Protein AF-A0A8S1QI20-F1 (afdb_monomer_lite)

Structure (mmCIF, N/CA/C/O backbone):
data_AF-A0A8S1QI20-F1
#
_entry.id   AF-A0A8S1QI20-F1
#
loop_
_atom_site.group_PDB
_atom_site.id
_atom_site.type_symbol
_atom_site.label_atom_id
_atom_site.label_alt_id
_atom_site.label_comp_id
_atom_site.label_asym_id
_atom_site.label_entity_id
_atom_site.label_seq_id
_atom_site.pdbx_PDB_ins_code
_atom_site.Cartn_x
_atom_site.Cartn_y
_atom_site.Cartn_z
_atom_site.occupancy
_atom_site.B_iso_or_equiv
_atom_site.auth_seq_id
_atom_site.auth_comp_id
_atom_site.auth_asym_id
_atom_site.auth_atom_id
_atom_site.pdbx_PDB_model_num
ATOM 1 N N . MET A 1 1 ? -18.459 8.999 -0.694 1.00 71.69 1 MET A N 1
ATOM 2 C CA . MET A 1 1 ? -18.047 8.129 -1.816 1.00 71.69 1 MET A CA 1
ATOM 3 C C . MET A 1 1 ? -16.560 8.356 -2.044 1.00 71.69 1 MET A C 1
ATOM 5 O O . MET A 1 1 ? -16.174 9.514 -2.138 1.00 71.69 1 MET A O 1
ATOM 9 N N . ILE A 1 2 ? -15.725 7.310 -2.028 1.00 82.50 2 ILE A N 1
ATOM 10 C CA . ILE A 1 2 ? -14.310 7.439 -2.416 1.00 82.50 2 ILE A CA 1
ATOM 11 C C . ILE A 1 2 ? -14.232 7.362 -3.933 1.00 82.50 2 ILE A C 1
ATOM 13 O O . ILE A 1 2 ? -14.785 6.443 -4.529 1.00 82.50 2 ILE A O 1
ATOM 17 N N . GLN A 1 3 ? -13.519 8.308 -4.531 1.00 85.00 3 GLN A N 1
ATOM 18 C CA . GLN A 1 3 ? -13.209 8.307 -5.951 1.00 85.00 3 GLN A CA 1
ATOM 19 C C . GLN A 1 3 ? -11.690 8.324 -6.115 1.00 85.00 3 GLN A C 1
ATOM 21 O O . GLN A 1 3 ? -11.010 9.182 -5.554 1.00 85.00 3 GLN A O 1
ATOM 26 N N . LEU A 1 4 ? -11.160 7.346 -6.849 1.00 85.62 4 LEU A N 1
ATOM 27 C CA . LEU A 1 4 ? -9.750 7.316 -7.234 1.00 85.62 4 LEU A CA 1
ATOM 28 C C . LEU A 1 4 ? -9.545 8.171 -8.487 1.00 85.62 4 LEU A C 1
ATOM 30 O O . LEU A 1 4 ? -10.482 8.393 -9.257 1.00 85.62 4 LE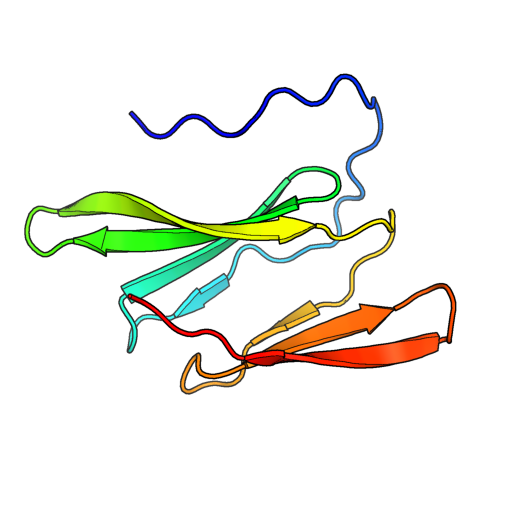U A O 1
ATOM 34 N N . ASN A 1 5 ? -8.315 8.635 -8.712 1.00 82.62 5 ASN A N 1
ATOM 35 C CA . ASN A 1 5 ? -8.030 9.455 -9.886 1.00 82.62 5 ASN A CA 1
ATOM 36 C C . ASN A 1 5 ? -8.263 8.649 -11.164 1.00 82.62 5 ASN A C 1
ATOM 38 O O . ASN A 1 5 ? -7.791 7.515 -11.291 1.00 82.62 5 ASN A O 1
ATOM 42 N N . SER A 1 6 ? -8.935 9.266 -12.134 1.00 76.38 6 SER A N 1
ATOM 43 C CA . SER A 1 6 ? -9.018 8.724 -13.484 1.00 76.38 6 SER A CA 1
ATOM 44 C C . SER A 1 6 ? -7.638 8.798 -14.130 1.00 76.38 6 SER A C 1
ATOM 46 O O . SER A 1 6 ? -7.074 9.884 -14.274 1.00 76.38 6 SER A O 1
ATOM 48 N N . ASN A 1 7 ? -7.103 7.659 -14.548 1.00 67.19 7 ASN A N 1
ATOM 49 C CA . ASN A 1 7 ? -5.905 7.597 -15.370 1.00 67.19 7 ASN A CA 1
ATOM 50 C C . ASN A 1 7 ? -6.275 6.878 -16.672 1.00 67.19 7 ASN A C 1
ATOM 52 O O . ASN A 1 7 ? -6.798 5.768 -16.631 1.00 67.19 7 ASN A O 1
ATOM 56 N N . LYS A 1 8 ? -6.032 7.536 -17.814 1.00 70.75 8 LYS A N 1
ATOM 57 C CA . LYS A 1 8 ? -6.403 7.073 -19.167 1.00 70.75 8 LYS A CA 1
ATOM 58 C C . LYS A 1 8 ? -5.516 5.932 -19.691 1.00 70.75 8 LYS A C 1
ATOM 60 O O . LYS A 1 8 ? -5.510 5.665 -20.882 1.00 70.75 8 LYS A O 1
ATOM 65 N N . GLN A 1 9 ? -4.705 5.319 -18.835 1.00 69.06 9 GLN A N 1
ATOM 66 C CA . GLN A 1 9 ? -3.854 4.196 -19.210 1.00 69.06 9 GLN A CA 1
ATOM 67 C C . GLN A 1 9 ? -4.652 2.893 -19.205 1.00 69.06 9 GLN A C 1
ATOM 69 O O . GLN A 1 9 ? -5.271 2.530 -18.204 1.00 69.06 9 GLN A O 1
ATOM 74 N N . ASP A 1 10 ? -4.575 2.157 -20.309 1.00 63.19 10 ASP A N 1
ATOM 75 C CA . ASP A 1 10 ? -5.405 0.972 -20.549 1.00 63.19 10 ASP A CA 1
ATOM 76 C C . ASP A 1 10 ? -4.928 -0.290 -19.811 1.00 63.19 10 ASP A C 1
ATOM 78 O O . ASP A 1 10 ? -5.662 -1.270 -19.721 1.00 63.19 10 ASP A O 1
ATOM 82 N N . PHE A 1 11 ? -3.738 -0.266 -19.202 1.00 62.91 11 PHE A N 1
ATOM 83 C CA . PHE A 1 11 ? -3.143 -1.440 -18.560 1.00 62.91 11 PHE A CA 1
ATOM 84 C C . PHE A 1 11 ? -3.166 -1.334 -17.029 1.00 62.91 11 PHE A C 1
ATOM 86 O O . PHE A 1 11 ? -2.474 -0.506 -16.441 1.00 62.91 11 PHE A O 1
ATOM 93 N N . ASP A 1 12 ? -3.955 -2.193 -16.379 1.00 59.84 12 ASP A N 1
ATOM 94 C CA . ASP A 1 12 ? -3.767 -2.572 -14.974 1.00 59.84 12 ASP A CA 1
ATOM 95 C C . ASP A 1 12 ? -3.209 -3.991 -14.942 1.00 59.84 12 ASP A C 1
ATOM 97 O O . ASP A 1 12 ? -3.833 -4.925 -15.442 1.00 59.84 12 ASP A O 1
ATOM 101 N N . MET A 1 13 ? -2.024 -4.176 -14.367 1.00 59.91 13 MET A N 1
ATOM 102 C CA . MET A 1 13 ? -1.483 -5.519 -14.184 1.00 59.91 13 MET A CA 1
ATOM 103 C C . MET A 1 13 ? -2.082 -6.134 -12.911 1.00 59.91 13 MET A C 1
ATOM 105 O O . MET A 1 13 ? -1.925 -5.591 -11.817 1.00 59.91 13 MET A O 1
ATOM 109 N N . TYR A 1 14 ? -2.747 -7.280 -13.067 1.00 57.62 14 TYR A N 1
ATOM 110 C CA . TYR A 1 14 ? -3.613 -7.966 -12.090 1.00 57.62 14 TYR A CA 1
ATOM 111 C C . TYR A 1 14 ? -2.950 -8.490 -10.797 1.00 57.62 14 TYR A C 1
ATOM 113 O O . TYR A 1 14 ? -3.554 -9.281 -10.081 1.00 57.62 14 TYR A O 1
ATOM 121 N N . GLN A 1 15 ? -1.709 -8.113 -10.487 1.00 62.47 15 GLN A N 1
ATOM 122 C CA . GLN A 1 15 ? -0.896 -8.802 -9.472 1.00 62.47 15 GLN A CA 1
ATOM 123 C C . GLN A 1 15 ? -0.684 -8.018 -8.171 1.00 62.47 15 GLN A C 1
ATOM 125 O O . GLN A 1 15 ? 0.008 -8.499 -7.279 1.00 62.47 15 GLN A O 1
ATOM 130 N N . SER A 1 16 ? -1.283 -6.834 -8.019 1.00 66.88 16 SER A N 1
ATOM 131 C CA . SER A 1 16 ? -1.136 -6.078 -6.772 1.00 66.88 16 SER A CA 1
ATOM 132 C C . SER A 1 16 ? -2.214 -6.484 -5.768 1.00 66.88 16 SER A C 1
ATOM 134 O O . SER A 1 16 ? -3.393 -6.246 -6.039 1.00 66.88 16 SER A O 1
ATOM 136 N N . PRO A 1 17 ? -1.854 -7.050 -4.606 1.00 73.06 17 PRO A N 1
ATOM 137 C CA . PRO A 1 17 ? -2.842 -7.412 -3.604 1.00 73.06 17 PRO A CA 1
ATOM 138 C C . PRO A 1 17 ? -3.520 -6.159 -3.037 1.00 73.06 17 PRO A C 1
ATOM 140 O O . PRO A 1 17 ? -2.883 -5.123 -2.835 1.00 73.06 17 PRO A O 1
ATOM 143 N N . ILE A 1 18 ? -4.819 -6.273 -2.759 1.00 87.06 18 ILE A N 1
ATOM 144 C CA . ILE A 1 18 ? -5.529 -5.336 -1.888 1.00 87.06 18 ILE A CA 1
ATOM 145 C C . ILE A 1 18 ? -5.276 -5.810 -0.461 1.00 87.06 18 ILE A C 1
ATOM 147 O O . ILE A 1 18 ? -5.673 -6.918 -0.099 1.00 87.06 18 ILE A O 1
ATOM 151 N N . ILE A 1 19 ? -4.595 -4.994 0.337 1.00 89.19 19 ILE A N 1
ATOM 152 C CA . ILE A 1 19 ? -4.195 -5.374 1.694 1.00 89.19 19 ILE A CA 1
ATOM 153 C C . ILE A 1 19 ? -4.987 -4.551 2.693 1.00 89.19 19 ILE A C 1
ATOM 155 O O . ILE A 1 19 ? -4.993 -3.326 2.615 1.00 89.19 19 ILE A O 1
ATOM 159 N N . TYR A 1 20 ? -5.613 -5.212 3.662 1.00 90.50 20 TYR A N 1
ATOM 160 C CA . TYR A 1 20 ? -6.232 -4.548 4.803 1.00 90.50 20 TYR A CA 1
ATOM 161 C C . TYR A 1 20 ? -5.433 -4.823 6.079 1.00 90.50 20 TYR A C 1
ATOM 163 O O . TYR A 1 20 ? -5.325 -5.965 6.527 1.00 90.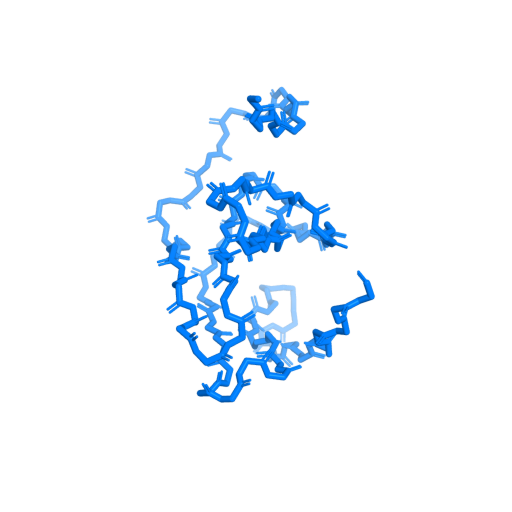50 20 TYR A O 1
ATOM 171 N N . ASN A 1 21 ? -4.883 -3.767 6.675 1.00 90.25 21 ASN A N 1
ATOM 172 C CA . ASN A 1 21 ? -4.234 -3.814 7.976 1.00 90.25 21 ASN A CA 1
ATOM 173 C C . ASN A 1 21 ? -5.239 -3.424 9.067 1.00 90.25 21 ASN A C 1
ATOM 175 O O . ASN A 1 21 ? -5.550 -2.245 9.250 1.00 90.25 21 ASN A O 1
ATOM 179 N N . LYS A 1 22 ? -5.708 -4.423 9.822 1.00 89.25 22 LYS A N 1
ATOM 180 C CA . LYS A 1 22 ? -6.670 -4.239 10.922 1.00 89.25 22 LYS A CA 1
ATOM 181 C C . LYS A 1 22 ? -6.122 -3.381 12.061 1.00 89.25 22 LYS A C 1
ATOM 183 O O . LYS A 1 22 ? -6.858 -2.588 12.629 1.00 89.25 22 LYS A O 1
ATOM 188 N N . GLN A 1 23 ? -4.835 -3.515 12.385 1.00 89.19 23 GLN A N 1
ATOM 189 C CA . GLN A 1 23 ? -4.222 -2.798 13.507 1.00 89.19 23 GLN A CA 1
ATOM 190 C C . GLN A 1 23 ? -4.195 -1.282 13.273 1.00 89.19 23 GLN A C 1
ATOM 192 O O . GLN A 1 23 ? -4.360 -0.503 14.209 1.00 89.19 23 GLN A O 1
ATOM 197 N N . LYS A 1 24 ? -3.983 -0.857 12.025 1.00 87.62 24 LYS A N 1
ATOM 198 C CA . LYS A 1 24 ? -3.929 0.560 11.630 1.00 87.62 24 LYS A CA 1
ATOM 199 C C . LYS A 1 24 ? -5.229 1.067 11.001 1.00 87.62 24 LYS A C 1
ATOM 201 O O . LYS A 1 24 ? -5.335 2.265 10.732 1.00 87.62 24 LYS A O 1
ATOM 206 N N . ASN A 1 25 ? -6.188 0.169 10.790 1.00 90.81 25 ASN A N 1
ATOM 207 C CA . ASN A 1 25 ? -7.453 0.391 10.103 1.00 90.81 25 ASN A CA 1
ATOM 208 C C . ASN A 1 25 ? -7.287 1.001 8.699 1.00 90.81 25 ASN A C 1
ATOM 210 O O . ASN A 1 25 ? -7.904 2.012 8.356 1.00 90.81 25 ASN A O 1
ATOM 214 N N . VAL A 1 26 ? -6.380 0.426 7.900 1.00 90.50 26 VAL A N 1
ATOM 215 C CA . VAL A 1 26 ? -6.036 0.942 6.566 1.00 90.50 26 VAL A CA 1
ATOM 216 C C . VAL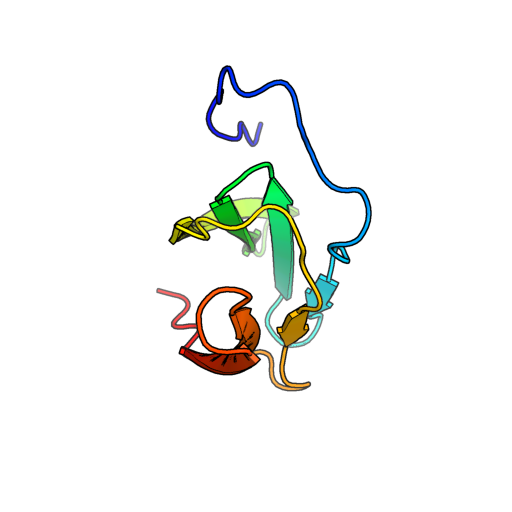 A 1 26 ? -6.104 -0.127 5.492 1.00 90.50 26 VAL A C 1
ATOM 218 O O . VAL A 1 26 ? -5.664 -1.257 5.681 1.00 90.50 26 VAL A O 1
ATOM 221 N N . ILE A 1 27 ? -6.626 0.268 4.341 1.00 91.44 27 ILE A N 1
ATOM 222 C CA . ILE A 1 27 ? -6.633 -0.477 3.094 1.00 91.44 27 ILE A CA 1
ATOM 223 C C . ILE A 1 27 ? -5.562 0.125 2.194 1.00 91.44 27 ILE A C 1
ATOM 225 O O . ILE A 1 27 ? -5.496 1.340 2.004 1.00 91.44 27 ILE A O 1
ATOM 229 N N . ILE A 1 28 ? -4.743 -0.736 1.614 1.00 87.88 28 ILE A N 1
ATOM 230 C CA . ILE A 1 28 ? -3.760 -0.371 0.611 1.00 87.88 28 ILE A CA 1
ATOM 231 C C . ILE A 1 28 ? -4.196 -1.014 -0.687 1.00 87.88 28 ILE A C 1
ATOM 233 O O . ILE A 1 28 ? -4.350 -2.232 -0.779 1.00 87.88 28 ILE A O 1
ATOM 237 N N . ILE A 1 29 ? -4.434 -0.165 -1.676 1.00 88.12 29 ILE A N 1
ATOM 238 C CA . ILE A 1 29 ? -4.882 -0.572 -2.997 1.00 88.12 29 ILE A CA 1
ATOM 239 C C . ILE A 1 29 ? -4.032 0.121 -4.042 1.00 88.12 29 ILE A C 1
ATOM 241 O O . ILE A 1 29 ? -3.808 1.330 -3.993 1.00 88.12 29 ILE A O 1
ATOM 245 N N . ARG A 1 30 ? -3.576 -0.650 -5.019 1.00 84.00 30 ARG A N 1
ATOM 246 C CA . ARG A 1 30 ? -3.006 -0.089 -6.231 1.00 84.00 30 ARG A CA 1
ATOM 247 C C . ARG A 1 30 ? -4.103 0.102 -7.263 1.00 84.00 30 ARG A C 1
ATOM 249 O O . ARG A 1 30 ? -4.917 -0.786 -7.487 1.00 84.00 30 ARG A O 1
ATOM 256 N N . HIS A 1 31 ? -4.069 1.244 -7.925 1.00 84.81 31 HIS A N 1
ATOM 257 C CA . HIS A 1 31 ? -4.844 1.507 -9.123 1.00 84.81 31 HIS A CA 1
ATOM 258 C C . HIS A 1 31 ? -3.926 2.209 -10.126 1.00 84.81 31 HIS A C 1
ATOM 260 O O . HIS A 1 31 ? -3.432 3.315 -9.867 1.00 84.81 31 HIS A O 1
ATOM 266 N N . LYS A 1 32 ? -3.651 1.546 -11.255 1.00 82.94 32 LYS A N 1
ATOM 267 C CA . LYS A 1 32 ? -2.681 1.977 -12.269 1.00 82.94 32 LYS A CA 1
ATOM 268 C C . LYS A 1 32 ? -1.302 2.221 -11.637 1.00 82.94 32 LYS A C 1
ATOM 270 O O . LYS A 1 32 ? -0.776 1.382 -10.902 1.00 82.94 32 LYS A O 1
ATOM 275 N N . PHE A 1 33 ? -0.725 3.396 -11.874 1.00 82.06 33 PHE A N 1
ATOM 276 C CA . PHE A 1 33 ? 0.544 3.844 -11.295 1.00 82.06 33 PHE A CA 1
ATOM 277 C C . PHE A 1 33 ? 0.402 4.580 -9.968 1.00 82.06 33 PHE A C 1
ATOM 279 O O . PHE A 1 33 ? 1.234 5.419 -9.635 1.00 82.06 33 PHE A O 1
ATOM 286 N N . ASN A 1 34 ? -0.663 4.319 -9.214 1.00 84.56 34 ASN A N 1
ATOM 287 C CA . ASN A 1 34 ? -0.836 4.919 -7.903 1.00 84.56 34 ASN A CA 1
ATOM 288 C C . ASN A 1 34 ? -1.131 3.849 -6.863 1.00 84.56 34 ASN A C 1
ATOM 290 O O . ASN A 1 34 ? -1.973 2.977 -7.074 1.00 84.56 34 ASN A O 1
ATOM 294 N N . ILE A 1 35 ? -0.466 3.962 -5.720 1.00 85.44 35 ILE A N 1
ATOM 295 C CA . ILE A 1 35 ? -0.830 3.243 -4.505 1.00 85.44 35 ILE A CA 1
ATOM 296 C C . ILE A 1 35 ? -1.601 4.217 -3.625 1.00 85.44 35 ILE A C 1
ATOM 298 O O . ILE A 1 35 ? -1.129 5.312 -3.312 1.00 85.44 35 ILE A O 1
ATOM 302 N N . TYR A 1 36 ? -2.806 3.815 -3.254 1.00 89.00 36 TYR A N 1
ATOM 303 C CA . TYR A 1 36 ? -3.693 4.548 -2.375 1.00 89.00 36 TYR A CA 1
ATOM 304 C C . TYR A 1 36 ? -3.698 3.894 -1.008 1.00 89.00 36 TYR A C 1
ATOM 306 O O . TYR A 1 36 ? -3.887 2.684 -0.881 1.00 89.00 36 TYR A O 1
ATOM 314 N N . ILE A 1 37 ? -3.535 4.729 0.009 1.00 89.38 37 ILE A N 1
ATOM 315 C CA . ILE A 1 37 ? -3.710 4.351 1.402 1.00 89.38 37 ILE A CA 1
ATOM 316 C C . ILE A 1 37 ? -5.019 4.965 1.855 1.00 89.38 37 ILE A C 1
ATOM 318 O O . ILE A 1 37 ? -5.179 6.189 1.877 1.00 89.38 37 ILE A O 1
ATOM 322 N N . ILE A 1 38 ? -5.962 4.101 2.184 1.00 92.12 38 ILE A N 1
ATOM 323 C CA . ILE A 1 38 ? -7.320 4.455 2.558 1.00 92.12 38 ILE A CA 1
ATOM 324 C C . ILE A 1 38 ? -7.498 4.068 4.017 1.00 92.12 38 ILE A C 1
ATOM 326 O O . ILE A 1 38 ? -7.362 2.904 4.363 1.00 92.12 38 ILE A O 1
ATOM 330 N N . ARG A 1 39 ? -7.802 5.029 4.883 1.00 91.50 39 ARG A N 1
ATOM 331 C CA . ARG A 1 39 ? -8.103 4.776 6.292 1.00 91.50 39 ARG A CA 1
ATOM 332 C C . ARG A 1 39 ? -9.607 4.693 6.494 1.00 91.50 39 ARG A C 1
ATOM 334 O O . ARG A 1 39 ? -10.335 5.548 5.990 1.00 91.50 39 ARG A O 1
ATOM 341 N N . GLU A 1 40 ? -10.043 3.704 7.258 1.00 91.38 40 GLU A N 1
ATOM 342 C CA . GLU A 1 40 ? -11.380 3.679 7.838 1.00 91.38 40 GLU A CA 1
ATOM 343 C C . GLU A 1 40 ? -11.381 4.499 9.138 1.00 91.38 40 GLU A C 1
ATOM 345 O O . GLU A 1 40 ? -10.526 4.345 10.014 1.00 91.38 40 GLU A O 1
ATOM 350 N N . LEU A 1 41 ? -12.310 5.445 9.215 1.00 89.06 41 LEU A N 1
ATOM 351 C CA . LEU A 1 41 ? -12.531 6.341 10.340 1.00 89.06 41 LEU A CA 1
ATOM 352 C C . LEU A 1 41 ? -13.502 5.696 11.338 1.00 89.06 41 LEU A C 1
ATOM 354 O O . LEU A 1 41 ? -14.227 4.762 11.007 1.00 89.06 41 LEU A O 1
ATOM 358 N N . ASN A 1 42 ? -13.561 6.236 12.557 1.00 86.94 42 ASN A N 1
ATOM 359 C CA . ASN A 1 42 ? -14.388 5.689 13.643 1.00 86.94 42 ASN A CA 1
ATOM 360 C C . ASN A 1 42 ? -15.902 5.664 13.341 1.00 86.94 42 ASN A C 1
ATOM 362 O O . ASN A 1 42 ? -16.650 5.005 14.053 1.00 86.94 42 ASN A O 1
ATOM 366 N N . ASP A 1 43 ? -16.363 6.383 12.315 1.00 88.44 43 ASP A N 1
ATOM 367 C CA . ASP A 1 43 ? -17.758 6.426 11.866 1.00 88.44 43 ASP A CA 1
ATOM 368 C C . ASP A 1 43 ? -18.043 5.489 10.674 1.00 88.44 43 ASP A C 1
ATOM 370 O O . ASP A 1 43 ? -19.072 5.626 10.011 1.00 88.44 43 ASP A O 1
ATOM 374 N N . GLY A 1 44 ? -17.120 4.569 10.366 1.00 87.00 44 GLY A N 1
ATOM 375 C CA . GLY A 1 44 ? -17.219 3.637 9.238 1.00 87.00 44 GLY A CA 1
ATOM 376 C C . GLY A 1 44 ? -17.007 4.297 7.873 1.00 87.00 44 GLY A C 1
ATOM 377 O O . GLY A 1 44 ? -17.198 3.662 6.833 1.00 87.00 44 GLY A O 1
ATOM 378 N N . LYS A 1 45 ? -16.628 5.584 7.831 1.00 90.81 45 LYS A N 1
ATOM 379 C CA . LYS A 1 45 ? -16.285 6.260 6.577 1.00 90.81 45 LYS A CA 1
ATOM 380 C C . LYS A 1 45 ? -14.841 5.991 6.203 1.00 90.81 45 LYS A C 1
ATOM 382 O O . LYS A 1 45 ? -13.954 5.923 7.045 1.00 90.81 45 LYS A O 1
ATOM 387 N N . PHE A 1 46 ? -14.586 5.951 4.905 1.00 92.00 46 PHE A N 1
ATOM 388 C CA . PHE A 1 46 ? -13.244 5.789 4.369 1.00 92.00 46 PHE A CA 1
ATOM 389 C C . PHE A 1 46 ? -12.705 7.118 3.832 1.00 92.00 46 PHE A C 1
ATOM 391 O O . PHE A 1 46 ? -13.433 7.881 3.188 1.00 92.00 46 PHE A O 1
ATOM 398 N N . LYS A 1 47 ? -11.408 7.368 4.033 1.00 92.12 47 LYS A N 1
ATOM 399 C CA . LYS A 1 47 ? -10.694 8.535 3.497 1.00 92.12 47 LYS A CA 1
ATOM 400 C C . LYS A 1 47 ? -9.342 8.127 2.917 1.00 92.12 47 LYS A C 1
ATOM 402 O O . LYS A 1 47 ? -8.598 7.383 3.547 1.00 92.12 47 LYS A O 1
ATOM 407 N N . ILE A 1 48 ? -8.992 8.660 1.746 1.00 92.06 48 ILE A N 1
ATOM 408 C CA . ILE A 1 48 ? -7.623 8.568 1.219 1.00 92.06 48 ILE A CA 1
ATOM 409 C C . ILE A 1 48 ? -6.725 9.449 2.093 1.00 92.06 48 ILE A C 1
ATOM 411 O O . ILE A 1 48 ? -6.927 10.661 2.167 1.00 92.06 48 ILE A O 1
ATOM 415 N N . VAL A 1 49 ? -5.749 8.840 2.763 1.00 89.94 49 VAL A N 1
ATOM 416 C CA . VAL A 1 49 ? -4.789 9.542 3.633 1.00 89.94 49 VAL A CA 1
ATOM 417 C C . VAL A 1 49 ? -3.436 9.747 2.959 1.00 89.94 49 VAL A C 1
ATOM 419 O O . VAL A 1 49 ? -2.707 10.668 3.313 1.00 89.94 49 VAL A O 1
ATOM 422 N N . LYS A 1 50 ? -3.102 8.925 1.956 1.00 87.69 50 LYS A N 1
ATOM 423 C CA . LYS A 1 50 ? -1.874 9.072 1.167 1.00 87.69 50 LYS A CA 1
ATOM 424 C C . LYS A 1 50 ? -2.068 8.515 -0.240 1.00 87.69 50 LYS A C 1
ATOM 426 O O . LYS A 1 50 ? -2.776 7.527 -0.435 1.00 87.69 50 LYS A O 1
ATOM 431 N N . GLN A 1 51 ? -1.389 9.137 -1.197 1.00 88.56 51 GLN A N 1
ATOM 432 C CA . GLN A 1 51 ? -1.232 8.643 -2.559 1.00 88.56 51 GLN A CA 1
ATOM 433 C C . GLN A 1 51 ? 0.262 8.621 -2.884 1.00 88.56 51 GLN A C 1
ATOM 435 O O . GLN A 1 51 ? 0.951 9.622 -2.693 1.00 88.56 51 GLN A O 1
ATOM 440 N N . LEU A 1 52 ? 0.751 7.488 -3.376 1.00 83.69 52 LEU A N 1
ATOM 441 C CA . LEU A 1 52 ? 2.130 7.307 -3.816 1.00 83.69 52 LEU A CA 1
ATOM 442 C C . LEU A 1 52 ? 2.140 7.039 -5.319 1.00 83.69 52 LEU A C 1
ATOM 444 O O . LEU A 1 52 ? 1.353 6.222 -5.801 1.00 83.69 52 LEU A O 1
ATOM 448 N N . LYS A 1 53 ? 3.021 7.722 -6.057 1.00 82.12 53 LYS A N 1
ATOM 449 C CA . LYS A 1 53 ? 3.271 7.395 -7.465 1.00 82.12 53 LYS A CA 1
ATOM 450 C C . LYS A 1 53 ? 4.100 6.121 -7.534 1.00 82.12 53 LYS A C 1
ATOM 452 O O . LYS A 1 53 ? 5.095 5.991 -6.833 1.00 82.12 53 LYS A O 1
ATOM 457 N N . PHE A 1 54 ? 3.694 5.215 -8.406 1.00 76.00 54 PHE A N 1
ATOM 458 C CA . PHE A 1 54 ? 4.306 3.912 -8.585 1.00 76.00 54 PHE A CA 1
ATOM 459 C C . PHE A 1 54 ? 4.405 3.606 -10.081 1.00 76.00 54 PHE A C 1
ATOM 461 O O . PHE A 1 54 ? 3.523 2.985 -10.670 1.00 76.00 54 PHE A O 1
ATOM 468 N N . ASN A 1 55 ? 5.460 4.119 -10.717 1.00 74.50 55 ASN A N 1
ATOM 469 C CA . ASN A 1 55 ? 5.618 4.179 -12.175 1.00 74.50 55 ASN A CA 1
ATOM 470 C C . ASN A 1 55 ? 6.089 2.850 -12.798 1.00 74.50 55 ASN A C 1
ATOM 472 O O . ASN A 1 55 ? 6.979 2.840 -13.646 1.00 74.50 55 ASN A O 1
ATOM 476 N N . THR A 1 56 ? 5.516 1.721 -12.388 1.00 71.94 56 THR A N 1
ATOM 477 C CA . THR A 1 56 ? 5.745 0.435 -13.058 1.00 71.94 56 THR A CA 1
ATOM 478 C C . THR A 1 56 ? 4.444 -0.336 -13.223 1.00 71.94 56 THR A C 1
ATOM 480 O O . THR A 1 56 ? 3.489 -0.145 -12.470 1.00 71.94 56 THR A O 1
ATOM 483 N N . ASN A 1 57 ? 4.405 -1.197 -14.240 1.00 69.25 57 ASN A N 1
ATOM 484 C CA . ASN A 1 57 ? 3.293 -2.090 -14.527 1.00 69.25 57 ASN A CA 1
ATOM 485 C C . ASN A 1 57 ? 3.316 -3.335 -13.630 1.00 69.25 57 ASN A C 1
ATOM 487 O O . ASN A 1 57 ? 2.250 -3.728 -13.154 1.00 69.25 57 ASN A O 1
ATOM 491 N N . LYS A 1 58 ? 4.477 -3.919 -13.314 1.00 65.69 58 LYS A N 1
ATOM 492 C CA . LYS A 1 58 ? 4.534 -5.140 -12.495 1.00 65.69 58 LYS A CA 1
ATOM 493 C C . LYS A 1 58 ? 4.536 -4.771 -11.018 1.00 65.69 58 LYS A C 1
ATOM 495 O O . LYS A 1 58 ? 5.211 -3.829 -10.621 1.00 65.69 58 LYS A O 1
ATOM 500 N N . VAL A 1 59 ? 3.770 -5.495 -10.203 1.00 67.94 59 VAL A N 1
ATOM 501 C CA . VAL A 1 59 ? 3.857 -5.350 -8.745 1.00 67.94 59 VAL A CA 1
ATOM 502 C C . VAL A 1 59 ? 3.860 -6.698 -8.068 1.00 67.94 59 VAL A C 1
ATOM 504 O O . VAL A 1 59 ? 2.887 -7.440 -8.137 1.00 67.94 59 VAL A O 1
ATOM 507 N N . TYR A 1 60 ? 4.942 -6.900 -7.327 1.00 72.88 60 TYR A N 1
ATOM 508 C CA . TYR A 1 60 ? 4.966 -7.638 -6.079 1.00 72.88 60 TYR A CA 1
ATOM 509 C C . TYR A 1 60 ? 5.185 -6.595 -4.986 1.00 72.88 60 TYR A C 1
ATOM 511 O O . TYR A 1 60 ? 6.181 -5.866 -5.000 1.00 72.88 60 TYR A O 1
ATOM 519 N N . GLY A 1 61 ? 4.217 -6.462 -4.089 1.00 77.06 61 GLY A N 1
ATOM 520 C CA . GLY A 1 61 ? 4.266 -5.486 -3.013 1.00 77.06 61 GLY A CA 1
ATOM 521 C C . GLY A 1 61 ? 3.454 -5.968 -1.827 1.00 77.06 61 GLY A C 1
ATOM 522 O O . GLY A 1 61 ? 2.421 -6.615 -1.995 1.00 77.06 61 GLY A O 1
ATOM 523 N N . THR A 1 62 ? 3.948 -5.685 -0.631 1.00 83.44 62 THR A N 1
ATOM 524 C CA . THR A 1 62 ? 3.303 -6.030 0.634 1.00 83.44 62 THR A CA 1
ATOM 525 C C . THR A 1 62 ? 3.563 -4.938 1.661 1.00 83.44 62 THR A C 1
ATOM 527 O O . THR A 1 62 ? 4.338 -4.016 1.421 1.00 83.44 62 THR A O 1
ATOM 530 N N . ILE A 1 63 ? 2.932 -5.041 2.820 1.00 87.19 63 ILE A N 1
ATOM 531 C CA . ILE A 1 63 ? 3.246 -4.199 3.969 1.00 87.19 63 ILE A CA 1
ATOM 532 C C . ILE A 1 63 ? 3.833 -5.015 5.100 1.00 87.19 63 ILE A C 1
ATOM 534 O O . ILE A 1 63 ? 3.605 -6.221 5.199 1.00 87.19 63 ILE A O 1
ATOM 538 N N . THR A 1 64 ? 4.549 -4.339 5.989 1.00 88.50 64 THR A N 1
ATOM 539 C CA . THR A 1 64 ? 4.906 -4.919 7.279 1.00 88.50 64 THR A CA 1
ATOM 540 C C . THR A 1 64 ? 3.649 -5.186 8.108 1.00 88.50 64 THR A C 1
ATOM 542 O O . THR A 1 64 ? 2.629 -4.508 7.966 1.00 88.50 64 THR A O 1
ATOM 545 N N . ASN A 1 65 ? 3.711 -6.182 8.995 1.00 86.75 65 ASN A N 1
ATOM 546 C CA . ASN A 1 65 ? 2.565 -6.591 9.819 1.00 86.75 65 ASN A CA 1
ATOM 547 C C . ASN A 1 65 ? 1.999 -5.437 10.662 1.00 86.75 65 ASN A C 1
ATOM 549 O O . ASN A 1 65 ? 0.786 -5.309 10.815 1.00 86.75 65 ASN A O 1
ATOM 553 N N . ASP A 1 66 ? 2.874 -4.565 11.159 1.00 87.56 66 ASP A N 1
ATOM 554 C CA . ASP A 1 66 ? 2.512 -3.367 11.920 1.00 87.56 66 ASP A CA 1
ATOM 555 C C . ASP A 1 66 ? 1.982 -2.218 11.040 1.00 87.56 66 ASP A C 1
ATOM 557 O O . ASP A 1 66 ? 1.545 -1.188 11.553 1.00 87.56 66 ASP A O 1
ATOM 561 N N . GLY A 1 67 ? 2.015 -2.384 9.716 1.00 85.19 67 GLY A N 1
ATOM 562 C CA . GLY A 1 67 ? 1.595 -1.395 8.734 1.00 85.19 67 GLY A CA 1
ATOM 563 C C . GLY A 1 67 ? 2.502 -0.171 8.667 1.00 85.19 67 GLY A C 1
ATOM 564 O O . GLY A 1 67 ? 2.078 0.842 8.128 1.00 85.19 67 GLY A O 1
ATOM 565 N N . SER A 1 68 ? 3.711 -0.199 9.222 1.00 88.69 68 SER A N 1
ATOM 566 C CA . SER A 1 68 ? 4.592 0.977 9.219 1.00 88.69 68 SER A CA 1
ATOM 567 C C . SER A 1 68 ? 5.287 1.194 7.875 1.00 88.69 68 SER A C 1
ATOM 569 O O . SER A 1 68 ? 5.603 2.332 7.534 1.00 88.69 68 SER A O 1
ATOM 571 N N . TYR A 1 69 ? 5.482 0.135 7.083 1.00 88.56 69 TYR A N 1
ATOM 572 C CA . TYR A 1 69 ? 6.20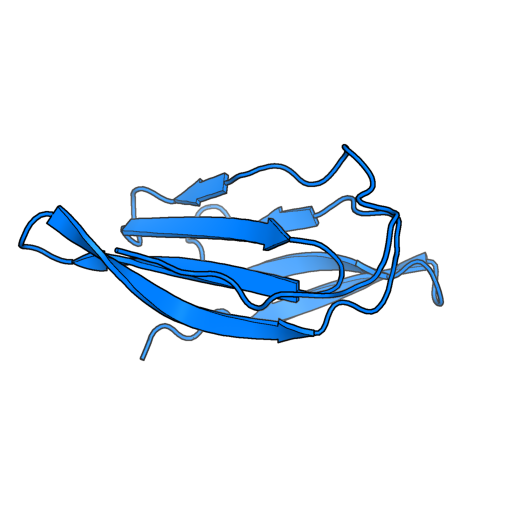3 0.215 5.814 1.00 88.56 69 TYR A CA 1
ATOM 573 C C . TYR A 1 69 ? 5.478 -0.509 4.686 1.00 88.56 69 TYR A C 1
ATOM 575 O O . TYR A 1 69 ? 4.921 -1.593 4.871 1.00 88.56 69 TYR A O 1
ATOM 583 N N . LEU A 1 70 ? 5.546 0.084 3.499 1.00 85.44 70 LEU A N 1
ATOM 584 C CA . LEU A 1 70 ? 5.240 -0.556 2.230 1.00 85.44 70 LEU A CA 1
ATOM 585 C C . LEU A 1 70 ? 6.549 -1.051 1.618 1.00 85.44 70 LEU A C 1
ATOM 587 O O . LEU A 1 70 ? 7.476 -0.271 1.420 1.00 85.44 70 LEU A O 1
ATOM 591 N N . VAL A 1 71 ? 6.602 -2.339 1.297 1.00 85.62 71 VAL A N 1
ATOM 592 C CA . VAL A 1 71 ? 7.713 -2.963 0.580 1.00 85.62 71 VAL A CA 1
ATOM 593 C C . VAL A 1 71 ? 7.238 -3.277 -0.826 1.00 85.62 71 VAL A C 1
ATOM 595 O O . VAL A 1 71 ? 6.231 -3.961 -1.010 1.00 85.62 71 VAL A O 1
ATOM 598 N N . SER A 1 72 ? 7.954 -2.785 -1.825 1.00 81.00 72 SER A N 1
ATOM 599 C CA . SER A 1 72 ? 7.604 -2.974 -3.231 1.00 81.00 72 SER A CA 1
ATOM 600 C C . SER A 1 72 ? 8.839 -3.313 -4.051 1.00 81.00 72 SER A C 1
ATOM 602 O O . SER A 1 72 ? 9.934 -2.849 -3.750 1.00 81.00 72 SER A O 1
ATOM 604 N N . LEU A 1 73 ? 8.688 -4.156 -5.071 1.00 77.19 73 LEU A N 1
ATOM 605 C CA . LEU A 1 73 ? 9.774 -4.439 -6.005 1.00 77.19 73 LEU A CA 1
ATOM 606 C C . LEU A 1 73 ? 9.783 -3.375 -7.110 1.00 77.19 73 LEU A C 1
ATOM 608 O O . LEU A 1 73 ? 8.821 -3.275 -7.875 1.00 77.19 73 LEU A O 1
ATOM 612 N N . ASN A 1 74 ? 10.862 -2.597 -7.205 1.00 69.12 74 ASN A N 1
ATOM 613 C CA . ASN A 1 74 ? 11.087 -1.709 -8.339 1.00 69.12 74 ASN A CA 1
ATOM 614 C C . ASN A 1 74 ? 11.637 -2.524 -9.517 1.00 69.12 74 ASN A C 1
ATOM 616 O O . ASN A 1 74 ? 12.720 -3.103 -9.437 1.00 69.12 74 ASN A O 1
ATOM 620 N N . ASP A 1 75 ? 10.909 -2.542 -10.630 1.00 67.94 75 ASP A N 1
ATOM 621 C CA . ASP A 1 75 ? 11.324 -3.251 -11.844 1.00 67.94 75 ASP A CA 1
ATOM 622 C C . ASP A 1 75 ? 12.558 -2.651 -12.523 1.00 67.94 75 ASP A C 1
ATOM 624 O O . ASP A 1 75 ? 13.261 -3.377 -13.225 1.00 67.94 75 ASP A O 1
ATOM 628 N N . GLN A 1 76 ? 12.805 -1.346 -12.359 1.00 68.31 76 GLN A N 1
ATOM 629 C CA . GLN A 1 76 ? 13.929 -0.671 -13.017 1.00 68.31 76 GLN A CA 1
ATOM 630 C C . GLN A 1 76 ? 15.263 -1.166 -12.457 1.00 68.31 76 GLN A C 1
ATOM 632 O O . GLN A 1 76 ? 16.162 -1.511 -13.220 1.00 68.31 76 GLN A O 1
ATOM 637 N N . ASP A 1 77 ? 15.3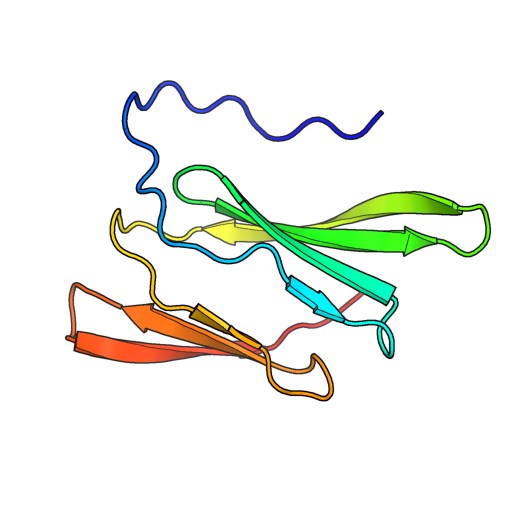36 -1.297 -11.132 1.00 68.12 77 ASP A N 1
ATOM 638 C CA . ASP A 1 77 ? 16.568 -1.660 -10.430 1.00 68.12 77 ASP A CA 1
ATOM 639 C C . ASP A 1 77 ? 16.589 -3.130 -9.985 1.00 68.12 77 ASP A C 1
ATOM 641 O O . ASP A 1 77 ? 17.615 -3.628 -9.530 1.00 68.12 77 ASP A O 1
ATOM 645 N N . LYS A 1 78 ? 15.455 -3.842 -10.101 1.00 71.62 78 LYS A N 1
ATOM 646 C CA . LYS A 1 78 ? 15.218 -5.170 -9.497 1.00 71.62 78 LYS A CA 1
ATOM 647 C C . LYS A 1 78 ? 15.508 -5.207 -7.988 1.00 71.62 78 LYS A C 1
ATOM 649 O O . LYS A 1 78 ? 15.863 -6.253 -7.447 1.00 71.62 78 LYS A O 1
ATOM 654 N N . LEU A 1 79 ? 15.352 -4.070 -7.312 1.00 79.12 79 LEU A N 1
ATOM 655 C CA . LEU A 1 79 ? 15.569 -3.908 -5.876 1.00 79.12 79 LEU A CA 1
ATOM 656 C C . LEU A 1 79 ? 14.251 -3.631 -5.157 1.00 79.12 79 LEU A C 1
ATOM 658 O O . LEU A 1 79 ? 13.294 -3.124 -5.745 1.00 79.12 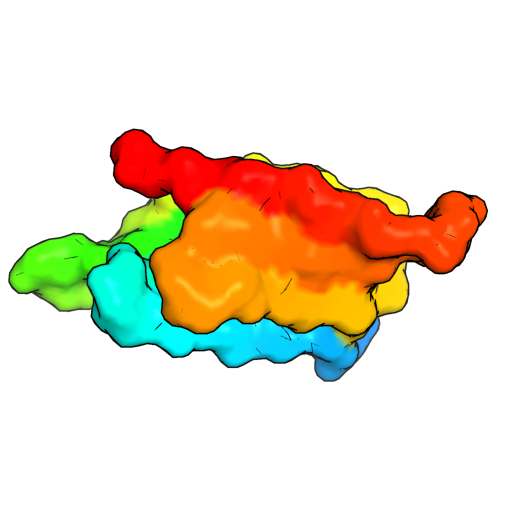79 LEU A O 1
ATOM 662 N N . TYR A 1 80 ? 14.216 -3.952 -3.865 1.00 81.75 80 TYR A N 1
ATOM 663 C CA . TYR A 1 80 ? 13.095 -3.586 -3.010 1.00 81.75 80 TYR A CA 1
ATOM 664 C C . TYR A 1 80 ? 13.195 -2.117 -2.603 1.00 81.75 80 TYR A C 1
ATOM 666 O O . TYR A 1 80 ? 14.213 -1.674 -2.071 1.00 81.75 80 TYR A O 1
ATOM 674 N N . SER A 1 81 ? 12.112 -1.384 -2.817 1.00 80.19 81 SER A N 1
ATOM 675 C CA . SER A 1 81 ? 11.886 -0.057 -2.263 1.00 80.19 81 SER A CA 1
ATOM 676 C C . SER A 1 81 ? 11.047 -0.178 -0.994 1.00 80.19 81 SER A C 1
ATOM 678 O O . SER A 1 81 ? 10.097 -0.967 -0.938 1.00 80.19 81 SER A O 1
ATOM 680 N N . ILE A 1 82 ? 11.418 0.597 0.024 1.00 85.38 82 ILE A N 1
ATOM 681 C CA . ILE A 1 82 ? 10.732 0.651 1.314 1.00 85.38 82 ILE A CA 1
ATOM 682 C C . ILE A 1 82 ? 10.237 2.081 1.518 1.00 85.38 82 ILE A C 1
ATOM 684 O O . ILE A 1 82 ? 11.041 3.004 1.623 1.00 85.38 82 ILE A O 1
ATOM 688 N N . ASP A 1 83 ? 8.921 2.248 1.596 1.00 83.88 83 ASP A N 1
ATOM 689 C CA . ASP A 1 83 ? 8.270 3.531 1.848 1.00 83.88 83 ASP A CA 1
ATOM 690 C C . ASP A 1 83 ? 7.637 3.541 3.239 1.00 83.88 83 ASP A C 1
ATOM 692 O O . ASP A 1 83 ? 6.800 2.694 3.563 1.00 83.88 83 ASP A O 1
ATOM 696 N N . GLU A 1 84 ? 7.985 4.535 4.057 1.00 86.88 84 GLU A N 1
ATOM 697 C CA . GLU A 1 84 ? 7.352 4.729 5.361 1.00 86.88 84 GLU A CA 1
ATOM 698 C C . GLU A 1 84 ? 5.907 5.238 5.210 1.00 86.88 84 GLU A C 1
ATOM 700 O O . GLU A 1 84 ? 5.594 6.221 4.509 1.00 86.88 84 GLU A O 1
ATOM 705 N N . LEU A 1 85 ? 4.997 4.564 5.908 1.00 81.69 85 LEU A N 1
ATOM 706 C CA . LEU A 1 85 ? 3.576 4.866 5.924 1.00 81.69 85 LEU A CA 1
ATOM 707 C C . LEU A 1 85 ? 3.238 5.733 7.135 1.00 81.69 85 LEU A C 1
ATOM 709 O O . LEU A 1 85 ? 2.836 5.262 8.195 1.00 81.69 85 LEU A O 1
ATOM 713 N N . ILE A 1 86 ? 3.370 7.045 6.949 1.00 77.12 86 ILE A N 1
ATOM 714 C CA . ILE A 1 86 ? 2.933 8.033 7.934 1.00 77.12 86 ILE A CA 1
ATOM 715 C C . ILE A 1 86 ? 1.460 8.365 7.690 1.00 77.12 86 ILE A C 1
ATOM 717 O O . ILE A 1 86 ? 1.089 8.904 6.645 1.00 77.12 86 ILE A O 1
ATOM 721 N N . TYR A 1 87 ? 0.630 8.068 8.683 1.00 70.81 87 TYR A N 1
ATOM 722 C CA . TYR A 1 87 ? -0.815 8.251 8.630 1.00 70.81 87 TYR A CA 1
ATOM 723 C C . TYR A 1 87 ? -1.248 9.524 9.375 1.00 70.81 87 TYR A C 1
ATOM 725 O O . TYR A 1 87 ? -1.775 9.431 10.489 1.00 70.81 87 TYR A O 1
ATOM 733 N N . LYS A 1 88 ? -0.981 10.697 8.788 1.00 61.03 88 LYS A N 1
ATOM 734 C CA . LYS A 1 88 ? -1.455 11.989 9.320 1.00 61.03 88 LYS A CA 1
ATOM 735 C C . LYS A 1 88 ? -2.963 12.162 9.145 1.00 61.03 88 LYS A C 1
ATOM 737 O O . LYS A 1 88 ? -3.505 11.689 8.120 1.00 61.03 88 LYS A O 1
#

Secondary structure (DSSP, 8-state):
---PPP-------TTPPPEEETTTTEEEEEETTEEEEEEEPTTS-EEEEEEEE---S---EEE-TTSSEEEEEETTTTEEEEEE----

Radius of gyration: 13.01 Å; chains: 1; bounding box: 35×21×34 Å

pLDDT: mean 80.79, std 9.51, range [57.62, 92.12]

Organism: NCBI:txid65129

Sequence (88 aa):
MIQLNSNKQDFDMYQSPIIYNKQKNVIIIRHKFNIYIIRELNDGKFKIVKQLKFNTNKVYGTITNDGSYLVSLNDQDKLYSIDELIYK

Foldseek 3Di:
DDDDDDDPDPAAQPPDDFDAQPLQQWTWDDDQQKIWIWHQDPVRDIDGQDIDGHPDRDWDWDADNNRQWIWIQDPVVRDIDIDGDDRD